Protein AF-A0A259Y1R6-F1 (afdb_monomer_lite)

Secondary structure (DSSP, 8-state):
-HHHHHHHHHHHHTTPPP-TTS--SSGGGS-GGGTT--HHHHHHHHHHHHHHHHHHHTTS----SBHHHHHHHHHHHHHHHHHHHTT---HHHHTSPP-TTTT-HHHHHHHHHSS-GGGGGSSHHHHHHHHHHS-GGGTTSBPTTPPPPPGGG----

pLDDT: mean 93.98, std 4.09, range [62.31, 98.12]

Structure (mmCIF, N/CA/C/O backbone):
data_AF-A0A259Y1R6-F1
#
_entry.id   AF-A0A259Y1R6-F1
#
loop_
_atom_site.group_PDB
_atom_site.id
_atom_site.type_symbol
_atom_site.label_atom_id
_atom_site.label_alt_id
_atom_site.label_comp_id
_atom_site.label_asym_id
_atom_site.label_entity_id
_atom_site.label_seq_id
_atom_site.pdbx_PDB_ins_code
_atom_site.Cartn_x
_atom_site.Cartn_y
_atom_site.Cartn_z
_atom_site.occupancy
_atom_site.B_iso_or_equiv
_atom_site.auth_seq_id
_atom_site.auth_comp_id
_atom_site.auth_asym_id
_atom_site.auth_atom_id
_atom_site.pdbx_PDB_model_num
ATOM 1 N N . MET A 1 1 ? 7.852 -10.317 -0.596 1.00 83.62 1 MET A N 1
ATOM 2 C CA . MET A 1 1 ? 8.724 -9.214 -0.136 1.00 83.62 1 MET A CA 1
ATOM 3 C C . MET A 1 1 ? 7.936 -8.124 0.588 1.00 83.62 1 MET A C 1
ATOM 5 O O . MET A 1 1 ? 8.076 -8.050 1.794 1.00 83.62 1 MET A O 1
ATOM 9 N N . CYS A 1 2 ? 7.098 -7.304 -0.072 1.00 94.50 2 CYS A N 1
ATOM 10 C CA . CYS A 1 2 ? 6.347 -6.232 0.619 1.00 94.50 2 CYS A CA 1
ATOM 11 C C . CYS A 1 2 ? 5.420 -6.739 1.728 1.00 94.50 2 CYS A C 1
ATOM 13 O O . CYS A 1 2 ? 5.440 -6.200 2.828 1.00 94.50 2 CYS A O 1
ATOM 15 N N . ALA A 1 3 ? 4.632 -7.784 1.445 1.00 96.06 3 ALA A N 1
ATOM 16 C CA . ALA A 1 3 ? 3.771 -8.398 2.451 1.00 96.06 3 ALA A CA 1
ATOM 17 C C . ALA A 1 3 ? 4.589 -8.873 3.659 1.00 96.06 3 ALA A C 1
ATOM 19 O O . ALA A 1 3 ? 4.240 -8.550 4.785 1.00 96.06 3 ALA A O 1
ATOM 20 N N . ASP A 1 4 ? 5.699 -9.575 3.410 1.00 96.00 4 ASP A N 1
ATOM 21 C CA . ASP A 1 4 ? 6.575 -10.105 4.461 1.00 96.00 4 ASP A CA 1
ATOM 22 C C . ASP A 1 4 ? 7.147 -8.966 5.320 1.00 96.00 4 ASP A C 1
ATOM 24 O O . ASP A 1 4 ? 6.928 -8.960 6.520 1.00 96.00 4 ASP A O 1
ATOM 28 N N . MET A 1 5 ? 7.716 -7.923 4.700 1.00 96.94 5 MET A N 1
ATOM 29 C CA . MET A 1 5 ? 8.194 -6.720 5.402 1.00 96.94 5 MET A CA 1
ATOM 30 C C . MET A 1 5 ? 7.106 -6.052 6.257 1.00 96.94 5 MET A C 1
ATOM 32 O O . MET A 1 5 ? 7.369 -5.594 7.365 1.00 96.94 5 MET A O 1
ATOM 36 N N . ALA A 1 6 ? 5.875 -5.978 5.744 1.00 97.25 6 ALA A N 1
ATOM 37 C CA . ALA A 1 6 ? 4.760 -5.401 6.482 1.00 97.25 6 ALA A CA 1
ATOM 38 C C . ALA A 1 6 ? 4.343 -6.280 7.671 1.00 97.25 6 ALA A C 1
ATOM 40 O O . ALA A 1 6 ? 4.052 -5.741 8.735 1.00 97.25 6 ALA A O 1
ATOM 41 N N . TYR A 1 7 ? 4.306 -7.608 7.508 1.00 97.44 7 TYR A N 1
ATOM 42 C CA . TYR A 1 7 ? 4.036 -8.537 8.609 1.00 97.44 7 TYR A CA 1
ATOM 43 C C . TYR A 1 7 ? 5.153 -8.505 9.657 1.00 97.44 7 TYR A C 1
ATOM 45 O O . TYR A 1 7 ? 4.823 -8.430 10.836 1.00 97.44 7 TYR A O 1
ATOM 53 N N . ASP A 1 8 ? 6.424 -8.452 9.248 1.00 97.06 8 ASP A N 1
ATOM 54 C CA . ASP A 1 8 ? 7.579 -8.326 10.149 1.00 97.06 8 ASP A CA 1
ATOM 55 C C . ASP A 1 8 ? 7.465 -7.053 11.010 1.00 97.06 8 ASP A C 1
ATOM 57 O O . ASP A 1 8 ? 7.596 -7.110 12.233 1.00 97.06 8 ASP A O 1
ATOM 61 N N . ASP A 1 9 ? 7.102 -5.911 10.408 1.00 97.00 9 ASP A N 1
ATOM 62 C CA . ASP A 1 9 ? 6.804 -4.684 11.160 1.00 97.00 9 ASP A CA 1
ATOM 63 C C . ASP A 1 9 ? 5.667 -4.894 12.184 1.00 97.00 9 ASP A C 1
ATOM 65 O O . ASP A 1 9 ? 5.744 -4.388 13.307 1.00 97.00 9 ASP A O 1
ATOM 69 N N . VAL A 1 10 ? 4.601 -5.631 11.834 1.00 96.62 10 VAL A N 1
ATOM 70 C CA . VAL A 1 10 ? 3.505 -5.927 12.778 1.00 96.62 10 VAL A CA 1
ATOM 71 C C . VAL A 1 10 ? 3.970 -6.836 13.912 1.00 96.62 10 VAL A C 1
ATOM 73 O O . VAL A 1 10 ? 3.600 -6.597 15.060 1.00 96.62 10 VAL A O 1
ATOM 76 N N . GLU A 1 11 ? 4.742 -7.879 13.621 1.00 95.75 11 GLU A N 1
ATOM 77 C CA . GLU A 1 11 ? 5.235 -8.815 14.632 1.00 95.75 11 GLU A CA 1
ATOM 78 C C . GLU A 1 11 ? 6.189 -8.135 15.618 1.00 95.75 11 GLU A C 1
ATOM 80 O O . GLU A 1 11 ? 6.088 -8.353 16.827 1.00 95.75 11 GLU A O 1
ATOM 85 N N . GLU A 1 12 ? 7.078 -7.274 15.121 1.00 95.69 12 GLU A N 1
ATOM 86 C CA . GLU A 1 12 ? 8.065 -6.583 15.949 1.00 95.69 12 GLU A CA 1
ATOM 87 C C . GLU A 1 12 ? 7.469 -5.427 16.767 1.00 95.69 12 GLU A C 1
ATOM 89 O O . GLU A 1 12 ? 7.982 -5.109 17.845 1.00 95.69 12 GLU A O 1
ATOM 94 N N . ARG A 1 13 ? 6.421 -4.760 16.261 1.00 95.75 13 ARG A N 1
ATOM 95 C CA . ARG A 1 13 ? 5.927 -3.486 16.822 1.00 95.75 13 ARG A CA 1
ATOM 96 C C . ARG A 1 13 ? 4.495 -3.540 17.342 1.00 95.75 13 ARG A C 1
ATOM 98 O O . ARG A 1 13 ? 4.127 -2.724 18.181 1.00 95.75 13 ARG A O 1
ATOM 105 N N . GLY A 1 14 ? 3.669 -4.466 16.866 1.00 95.06 14 GLY A N 1
ATOM 106 C CA . GLY A 1 14 ? 2.263 -4.569 17.250 1.00 95.06 14 GLY A CA 1
ATOM 107 C C . GLY A 1 14 ? 1.501 -3.258 17.034 1.00 95.06 14 GLY A C 1
ATOM 108 O O . GLY A 1 14 ? 1.421 -2.758 15.909 1.00 95.06 14 GLY A O 1
ATOM 109 N N . ASP A 1 15 ? 0.945 -2.718 18.120 1.00 96.50 15 ASP A N 1
ATOM 110 C CA . ASP A 1 15 ? 0.194 -1.455 18.157 1.00 96.50 15 ASP A CA 1
ATOM 111 C C . ASP A 1 15 ? 1.088 -0.213 18.356 1.00 96.50 15 ASP A C 1
ATOM 113 O O . ASP A 1 15 ? 0.579 0.909 18.336 1.00 96.50 15 ASP A O 1
ATOM 117 N N . ASP A 1 16 ? 2.404 -0.373 18.555 1.00 96.38 16 ASP A N 1
ATOM 118 C CA . ASP A 1 16 ? 3.299 0.766 18.786 1.00 96.38 16 ASP A CA 1
ATOM 119 C C . ASP A 1 16 ? 3.243 1.725 17.587 1.00 96.38 16 ASP A C 1
ATOM 121 O O . ASP A 1 16 ? 3.438 1.282 16.447 1.00 96.38 16 ASP A O 1
ATOM 125 N N . PRO A 1 17 ? 2.986 3.032 17.791 1.00 96.31 17 P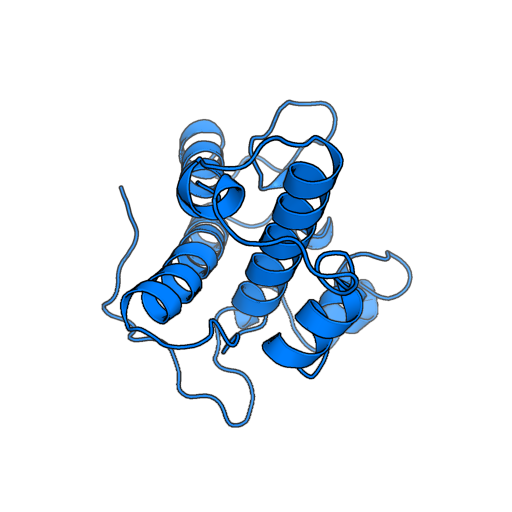RO A N 1
ATOM 126 C CA . PRO A 1 17 ? 2.901 3.982 16.693 1.00 96.31 17 PRO A CA 1
ATOM 127 C C . PRO A 1 17 ? 4.178 4.029 15.854 1.00 96.31 17 PRO A C 1
ATOM 129 O O . PRO A 1 17 ? 5.286 3.886 16.378 1.00 96.31 17 PRO A O 1
ATOM 132 N N . VAL A 1 18 ? 4.022 4.274 14.553 1.00 96.19 18 VAL A N 1
ATOM 133 C CA . VAL A 1 18 ? 5.168 4.469 13.664 1.00 96.19 18 VAL A CA 1
ATOM 134 C C . VAL A 1 18 ? 5.964 5.702 14.092 1.00 96.19 18 VAL A C 1
ATOM 136 O O . VAL A 1 18 ? 5.450 6.817 14.143 1.00 96.19 18 VAL A O 1
ATOM 139 N N . ASP A 1 19 ? 7.241 5.476 14.389 1.00 92.25 19 ASP A N 1
ATOM 140 C CA . ASP A 1 19 ? 8.243 6.497 14.699 1.00 92.25 19 ASP A CA 1
ATOM 141 C C . ASP A 1 19 ? 9.242 6.560 13.541 1.00 92.25 19 ASP A C 1
ATOM 143 O O . ASP A 1 19 ? 9.980 5.600 13.312 1.00 92.25 19 ASP A O 1
ATOM 147 N N . THR A 1 20 ? 9.269 7.682 12.818 1.00 85.69 20 THR A N 1
ATOM 148 C CA . THR A 1 20 ? 10.097 7.877 11.616 1.00 85.69 20 THR A CA 1
ATOM 149 C C . THR A 1 20 ? 11.595 7.975 11.904 1.00 85.69 20 THR A C 1
ATOM 151 O O . THR A 1 20 ? 12.398 7.885 10.977 1.00 85.69 20 THR A O 1
ATOM 154 N N . VAL A 1 21 ? 11.994 8.134 13.171 1.00 88.75 21 VAL A N 1
ATOM 155 C CA . VAL A 1 21 ? 13.405 8.102 13.588 1.00 88.75 21 VAL A CA 1
ATOM 156 C C . VAL A 1 21 ? 13.879 6.666 13.805 1.00 88.75 21 VAL A C 1
ATOM 158 O O . VAL A 1 21 ? 15.067 6.364 13.673 1.00 88.75 21 VAL A O 1
ATOM 161 N N . ARG A 1 22 ? 12.958 5.762 14.149 1.00 88.44 22 ARG A N 1
ATOM 162 C CA . ARG A 1 22 ? 13.254 4.339 14.293 1.00 88.44 22 ARG A CA 1
ATOM 163 C C . ARG A 1 22 ? 13.242 3.658 12.939 1.00 88.44 22 ARG A C 1
ATOM 165 O O . ARG A 1 22 ? 12.638 4.114 11.974 1.00 88.44 22 ARG A O 1
ATOM 172 N N . TRP A 1 23 ? 13.914 2.520 12.897 1.00 90.69 23 TRP A N 1
ATOM 173 C CA . TRP A 1 23 ? 13.877 1.671 11.728 1.00 90.69 23 TRP A CA 1
ATOM 174 C C . TRP A 1 23 ? 12.566 0.872 11.661 1.00 90.69 23 TRP A C 1
ATOM 176 O O . TRP A 1 23 ? 12.098 0.354 12.683 1.00 90.69 23 TRP A O 1
ATOM 186 N N . TRP A 1 24 ? 12.028 0.806 10.445 1.00 95.38 24 TRP A N 1
ATOM 187 C CA . TRP A 1 24 ? 10.844 0.065 10.011 1.00 95.38 24 TRP A CA 1
ATOM 188 C C . TRP A 1 24 ? 11.145 -0.531 8.639 1.00 95.38 24 TRP A C 1
ATOM 190 O O . TRP A 1 24 ? 11.860 0.097 7.846 1.00 95.38 24 TRP A O 1
ATOM 200 N N . TYR A 1 25 ? 10.586 -1.698 8.345 1.00 95.44 25 TYR A N 1
ATOM 201 C CA . TYR A 1 25 ? 10.773 -2.346 7.052 1.00 95.44 25 TYR A CA 1
ATOM 202 C C . TYR A 1 25 ? 9.951 -1.653 5.956 1.00 95.44 25 TYR A C 1
ATOM 204 O O . TYR A 1 25 ? 10.464 -1.389 4.864 1.00 95.44 25 TYR A O 1
ATOM 212 N N . LEU A 1 26 ? 8.676 -1.351 6.228 1.00 96.44 26 LEU A N 1
ATOM 213 C CA . LEU A 1 26 ? 7.742 -0.841 5.224 1.00 96.44 26 LEU A CA 1
ATOM 214 C C . LEU A 1 26 ? 6.668 0.110 5.765 1.00 96.44 26 LEU A C 1
ATOM 216 O O . LEU A 1 26 ? 6.315 1.055 5.058 1.00 96.44 26 LEU A O 1
ATOM 220 N N . LEU A 1 27 ? 6.119 -0.104 6.967 1.00 96.88 27 LEU A N 1
ATOM 221 C CA . LEU A 1 27 ? 4.938 0.641 7.440 1.00 96.88 27 LEU A CA 1
ATOM 222 C C . LEU A 1 27 ? 5.191 2.148 7.609 1.00 96.88 27 LEU A C 1
ATOM 224 O O . LEU A 1 27 ? 4.248 2.934 7.559 1.00 96.88 27 LEU A O 1
ATOM 228 N N . ASN A 1 28 ? 6.452 2.576 7.711 1.00 96.12 28 ASN A N 1
ATOM 229 C CA . ASN A 1 28 ? 6.834 3.992 7.675 1.00 96.12 28 ASN A CA 1
ATOM 230 C C . ASN A 1 28 ? 6.671 4.669 6.302 1.00 96.12 28 ASN A C 1
ATOM 232 O O . ASN A 1 28 ? 6.853 5.880 6.207 1.00 96.12 28 ASN A O 1
ATOM 236 N N . ARG A 1 29 ? 6.335 3.917 5.247 1.00 96.12 29 ARG A N 1
ATOM 237 C CA . ARG A 1 29 ? 6.008 4.446 3.912 1.00 96.12 29 ARG A CA 1
ATOM 238 C C . ARG A 1 29 ? 4.518 4.681 3.692 1.00 96.12 29 ARG A C 1
ATOM 240 O O . ARG A 1 29 ? 4.129 5.181 2.636 1.00 96.12 29 ARG A O 1
ATOM 247 N N . LEU A 1 30 ? 3.681 4.293 4.647 1.00 96.88 30 LEU A N 1
ATOM 248 C CA . LEU A 1 30 ? 2.262 4.623 4.622 1.00 96.88 30 LEU A CA 1
ATOM 249 C C . LEU A 1 30 ? 2.050 6.108 4.963 1.00 96.88 30 LEU A C 1
ATOM 251 O O . LEU A 1 30 ? 2.952 6.753 5.502 1.00 96.88 30 LEU A O 1
ATOM 255 N N . PRO A 1 31 ? 0.871 6.671 4.657 1.00 96.50 31 PRO A N 1
ATOM 256 C CA . PRO A 1 31 ? 0.521 8.017 5.088 1.00 96.50 31 PRO A CA 1
ATOM 257 C C . PRO A 1 31 ? 0.595 8.173 6.613 1.00 96.50 31 PRO A C 1
ATOM 259 O O . PRO A 1 31 ? 0.168 7.285 7.345 1.00 96.50 31 PRO A O 1
ATOM 262 N N . GLU A 1 32 ? 1.020 9.339 7.110 1.00 95.69 32 GLU A N 1
ATOM 263 C CA . GLU A 1 32 ? 1.143 9.588 8.562 1.00 95.69 32 GLU A CA 1
ATOM 264 C C . GLU A 1 32 ? -0.166 9.352 9.335 1.00 95.69 32 GLU A C 1
ATOM 266 O O . GLU A 1 32 ? -0.150 8.983 10.509 1.00 95.69 32 GLU A O 1
ATOM 271 N N . CYS A 1 33 ? -1.317 9.516 8.675 1.00 95.12 33 CYS A N 1
ATOM 272 C CA . CYS A 1 33 ? -2.617 9.245 9.283 1.00 95.12 33 CYS A CA 1
ATOM 273 C C . CYS A 1 33 ? -2.829 7.780 9.696 1.00 95.12 33 CYS A C 1
ATOM 275 O O . CYS A 1 33 ? -3.701 7.523 10.520 1.00 95.12 33 CYS A O 1
ATOM 277 N N . THR A 1 34 ? -2.019 6.841 9.198 1.00 96.56 34 THR A N 1
ATOM 278 C CA . THR A 1 34 ? -2.087 5.424 9.578 1.00 96.56 34 THR A CA 1
ATOM 279 C C . THR A 1 34 ? -1.116 5.058 10.700 1.00 96.56 34 THR A C 1
ATOM 281 O O . THR A 1 34 ? -1.106 3.919 11.162 1.00 96.56 34 THR A O 1
ATOM 284 N N . PHE A 1 35 ? -0.247 5.976 11.134 1.00 96.94 35 PHE A N 1
ATOM 285 C CA . PHE A 1 35 ? 0.875 5.639 12.019 1.00 96.94 35 PHE A CA 1
ATOM 286 C C . PHE A 1 35 ? 0.429 5.123 13.387 1.00 96.94 35 PHE A C 1
ATOM 288 O O . PHE A 1 35 ? 1.135 4.320 13.992 1.00 96.94 35 PHE A O 1
ATOM 295 N N . ALA A 1 36 ? -0.746 5.539 13.855 1.00 96.81 36 ALA A N 1
ATOM 296 C CA . ALA A 1 36 ? -1.333 5.098 15.117 1.00 96.81 36 ALA A CA 1
ATOM 297 C C . ALA A 1 36 ? -2.371 3.970 14.954 1.00 96.81 36 ALA A C 1
ATOM 299 O O . ALA A 1 36 ? -3.043 3.624 15.923 1.00 96.81 36 ALA A O 1
ATOM 300 N N . GLU A 1 37 ? -2.529 3.408 13.752 1.00 97.75 37 GLU A N 1
ATOM 301 C CA . GLU A 1 37 ? -3.497 2.338 13.513 1.00 97.75 37 GLU A CA 1
ATOM 302 C C . GLU A 1 37 ? -3.085 1.030 14.191 1.00 97.75 37 GLU A C 1
ATOM 304 O O . GLU A 1 37 ? -1.898 0.716 14.308 1.00 97.75 37 GLU A O 1
ATOM 309 N N . SER A 1 38 ? -4.089 0.255 14.605 1.00 97.88 38 SER A N 1
ATOM 310 C CA . SER A 1 38 ? -3.903 -0.996 15.352 1.00 97.88 38 SER A CA 1
ATOM 311 C C . SER A 1 38 ? -3.145 -2.075 14.569 1.00 97.88 38 SER A C 1
ATOM 313 O O . SER A 1 38 ? -3.171 -2.119 13.339 1.00 97.88 38 SER A O 1
ATOM 315 N N . ALA A 1 39 ? -2.573 -3.044 15.276 1.00 97.25 39 ALA A N 1
ATOM 316 C CA . ALA A 1 39 ? -1.967 -4.248 14.727 1.00 97.25 39 ALA A CA 1
ATOM 317 C C . ALA A 1 39 ? -2.932 -4.997 13.797 1.00 97.25 39 ALA A C 1
ATOM 319 O O . ALA A 1 39 ? -2.521 -5.482 12.747 1.00 97.25 39 ALA A O 1
ATOM 320 N N . LEU A 1 40 ? -4.229 -5.054 14.127 1.00 96.69 40 LEU A N 1
ATOM 321 C CA . LEU A 1 40 ? -5.238 -5.661 13.252 1.00 96.69 40 LEU A CA 1
ATOM 322 C C . LEU A 1 40 ? -5.361 -4.910 11.921 1.00 96.69 40 LEU A C 1
ATOM 324 O O . LEU A 1 40 ? -5.388 -5.537 10.862 1.00 96.69 40 LEU A O 1
ATOM 328 N N . TRP A 1 41 ? -5.428 -3.579 11.966 1.00 97.81 41 TRP A N 1
ATOM 329 C CA . TRP A 1 41 ? -5.443 -2.744 10.765 1.00 97.81 41 TRP A CA 1
ATOM 330 C C . TRP A 1 41 ? -4.168 -2.966 9.941 1.00 97.81 41 TRP A C 1
ATOM 332 O O . TRP A 1 41 ? -4.238 -3.228 8.742 1.00 97.81 41 TRP A O 1
ATOM 342 N N . ARG A 1 42 ? -3.002 -2.994 10.597 1.00 98.00 42 ARG A N 1
ATOM 343 C CA . ARG A 1 42 ? -1.707 -3.231 9.944 1.00 98.00 42 ARG A CA 1
ATOM 344 C C . ARG A 1 42 ? -1.621 -4.618 9.303 1.00 98.00 42 ARG A C 1
ATOM 346 O O . ARG A 1 42 ? -1.094 -4.729 8.203 1.00 98.00 42 ARG A O 1
ATOM 353 N N . ARG A 1 43 ? -2.198 -5.664 9.912 1.00 97.19 43 ARG A N 1
ATOM 354 C CA . ARG A 1 43 ? -2.300 -6.999 9.281 1.00 97.19 43 ARG A CA 1
ATOM 355 C C . ARG A 1 43 ? -3.195 -6.980 8.045 1.00 97.19 43 ARG A C 1
ATOM 357 O O . ARG A 1 43 ? -2.879 -7.651 7.068 1.00 97.19 43 ARG A O 1
ATOM 364 N N . GLN A 1 44 ? -4.291 -6.219 8.057 1.00 97.56 44 GLN A N 1
ATOM 365 C CA . GLN A 1 44 ? -5.127 -6.027 6.863 1.00 97.56 44 GLN A CA 1
ATOM 366 C C . GLN A 1 44 ? -4.381 -5.260 5.762 1.00 97.56 44 GLN A C 1
ATOM 368 O O . GLN A 1 44 ? -4.482 -5.609 4.585 1.00 97.56 44 GLN A O 1
ATOM 373 N N . MET A 1 45 ? -3.556 -4.285 6.139 1.00 98.12 45 MET A N 1
ATOM 374 C CA . MET A 1 45 ? -2.678 -3.585 5.206 1.00 98.12 45 MET A CA 1
ATOM 375 C C . MET A 1 45 ? -1.610 -4.520 4.619 1.00 98.12 45 MET A C 1
ATOM 377 O O . MET A 1 45 ? -1.488 -4.615 3.401 1.00 98.12 45 MET A O 1
ATOM 381 N N . ALA A 1 46 ? -0.908 -5.295 5.453 1.00 97.62 46 ALA A N 1
ATOM 382 C CA . ALA A 1 46 ? 0.044 -6.319 5.012 1.00 97.62 46 ALA A CA 1
ATOM 383 C C . ALA A 1 46 ? -0.612 -7.324 4.048 1.00 97.62 46 ALA A C 1
ATOM 385 O O . ALA A 1 46 ? -0.058 -7.670 3.004 1.00 97.62 46 ALA A O 1
ATOM 386 N N . ARG A 1 47 ? -1.851 -7.722 4.349 1.00 97.25 47 ARG A N 1
ATOM 387 C CA . ARG A 1 47 ? -2.652 -8.605 3.503 1.00 97.25 47 ARG A CA 1
ATOM 388 C C . ARG A 1 47 ? -3.006 -8.007 2.139 1.00 97.25 47 ARG A C 1
ATOM 390 O O . ARG A 1 47 ? -3.141 -8.758 1.179 1.00 97.25 47 ARG A O 1
ATOM 397 N N . SER A 1 48 ? -3.107 -6.687 2.022 1.00 97.75 48 SER A N 1
ATOM 398 C CA . SER A 1 48 ? -3.409 -6.032 0.741 1.00 97.75 48 SER A CA 1
ATOM 399 C C . SER A 1 48 ? -2.290 -6.255 -0.288 1.00 97.75 48 SER A C 1
ATOM 401 O O . SER A 1 48 ? -2.568 -6.421 -1.472 1.00 97.75 48 SER A O 1
ATOM 403 N N . PHE A 1 49 ? -1.030 -6.377 0.152 1.00 97.81 49 PHE A N 1
ATOM 404 C CA . PHE A 1 49 ? 0.078 -6.777 -0.725 1.00 97.81 49 PHE A CA 1
ATOM 405 C C . PHE A 1 49 ? -0.054 -8.225 -1.218 1.00 97.81 49 PHE A C 1
ATOM 407 O O . PHE A 1 49 ? 0.269 -8.517 -2.368 1.00 97.81 49 PHE A O 1
ATOM 414 N N . ASP A 1 50 ? -0.541 -9.131 -0.365 1.00 96.94 50 ASP A N 1
ATOM 415 C CA . ASP A 1 50 ? -0.789 -10.525 -0.747 1.00 96.94 50 ASP A CA 1
ATOM 416 C C . ASP A 1 50 ? -1.908 -10.659 -1.766 1.00 96.94 50 ASP A C 1
ATOM 418 O O . ASP A 1 50 ? -1.822 -11.496 -2.660 1.00 96.94 50 ASP A O 1
ATOM 422 N N . ASP A 1 51 ? -2.963 -9.863 -1.614 1.00 96.75 51 ASP A N 1
ATOM 423 C CA . ASP A 1 51 ? -4.116 -9.913 -2.505 1.00 96.75 51 ASP A CA 1
ATOM 424 C C . ASP A 1 51 ? -3.721 -9.451 -3.924 1.00 96.75 51 ASP A C 1
ATOM 426 O O . ASP A 1 51 ? -4.090 -10.102 -4.902 1.00 96.75 51 ASP A O 1
ATOM 430 N N . LEU A 1 52 ? -2.861 -8.430 -4.042 1.00 96.88 52 LEU A N 1
ATOM 431 C CA . LEU A 1 52 ? -2.268 -8.014 -5.322 1.00 96.88 52 LEU A CA 1
ATOM 432 C C . LEU A 1 52 ? -1.319 -9.074 -5.906 1.00 96.88 52 LEU A C 1
ATOM 434 O O . LEU A 1 52 ? -1.350 -9.343 -7.106 1.00 96.88 52 LEU A O 1
ATOM 438 N N . ALA A 1 53 ? -0.486 -9.704 -5.073 1.00 95.62 53 ALA A N 1
ATOM 439 C CA . ALA A 1 53 ? 0.394 -10.783 -5.524 1.00 95.62 53 ALA A CA 1
ATOM 440 C C . ALA A 1 53 ? -0.405 -11.998 -6.031 1.00 95.62 53 ALA A C 1
ATOM 442 O O . ALA A 1 53 ? -0.063 -12.579 -7.057 1.00 95.62 53 ALA A O 1
ATOM 443 N N . GLN A 1 54 ? -1.517 -12.336 -5.375 1.00 94.94 54 GLN A N 1
ATOM 444 C CA . GLN A 1 54 ? -2.408 -13.420 -5.801 1.00 94.94 54 GLN A CA 1
ATOM 445 C C . GLN A 1 54 ? -3.081 -13.147 -7.148 1.00 94.94 54 GLN A C 1
ATOM 447 O O . GLN A 1 54 ? -3.370 -14.091 -7.886 1.00 94.94 54 GLN A O 1
ATOM 452 N N . ASP A 1 55 ? -3.340 -11.883 -7.491 1.00 95.75 55 ASP A N 1
ATOM 453 C CA . ASP A 1 55 ? -3.823 -11.542 -8.829 1.00 95.75 55 ASP A CA 1
ATOM 454 C C . ASP A 1 55 ? -2.774 -11.877 -9.892 1.00 95.75 55 ASP A C 1
ATOM 456 O O . ASP A 1 55 ? -3.114 -12.527 -10.884 1.00 95.75 55 ASP A O 1
ATOM 460 N N . LEU A 1 56 ? -1.505 -11.533 -9.644 1.00 94.69 56 LEU A N 1
ATOM 461 C CA . LEU A 1 56 ? -0.387 -11.882 -10.525 1.00 94.69 56 LEU A CA 1
ATOM 462 C C . LEU A 1 56 ? -0.195 -13.400 -10.641 1.00 94.69 56 LEU A C 1
ATOM 464 O O . LEU A 1 56 ? -0.102 -13.912 -11.757 1.00 94.69 56 LEU A O 1
ATOM 468 N N . ASP A 1 57 ? -0.218 -14.130 -9.521 1.00 94.88 57 ASP A N 1
ATOM 469 C CA . ASP A 1 57 ? -0.105 -15.598 -9.500 1.00 94.88 57 ASP A CA 1
ATOM 470 C C . ASP A 1 57 ? -1.232 -16.277 -10.295 1.00 94.88 57 ASP A C 1
ATOM 472 O O . ASP A 1 57 ? -1.053 -17.343 -10.887 1.00 94.88 57 ASP A O 1
ATOM 476 N N . ALA A 1 58 ? -2.407 -15.647 -10.342 1.00 95.44 58 ALA A N 1
ATOM 477 C CA . ALA A 1 58 ? -3.547 -16.105 -11.123 1.00 95.44 58 ALA A CA 1
ATOM 478 C C . ALA A 1 58 ? -3.542 -15.607 -12.584 1.00 95.44 58 ALA A C 1
ATOM 480 O O . ALA A 1 58 ? -4.539 -15.782 -13.291 1.00 95.44 58 ALA A O 1
ATOM 481 N N . GLY A 1 59 ? -2.454 -14.981 -13.043 1.00 96.19 59 GLY A N 1
ATOM 482 C CA . GLY A 1 59 ? -2.297 -14.474 -14.406 1.00 96.19 59 GLY A CA 1
ATOM 483 C C . GLY A 1 59 ? -3.131 -13.228 -14.715 1.00 96.19 59 GLY A C 1
ATOM 484 O O . GLY A 1 59 ? -3.424 -12.963 -15.883 1.00 96.19 59 GLY A O 1
ATOM 485 N N . ARG A 1 60 ? -3.553 -12.476 -13.692 1.00 95.44 60 ARG A N 1
ATOM 486 C CA . ARG A 1 60 ? -4.289 -11.213 -13.827 1.00 95.44 60 ARG A CA 1
ATOM 487 C C . ARG A 1 60 ? -3.386 -10.027 -13.506 1.00 95.44 60 ARG A C 1
ATOM 489 O O . ARG A 1 60 ? -2.413 -10.140 -12.771 1.00 95.44 60 ARG A O 1
ATOM 496 N N . LEU A 1 61 ? -3.740 -8.859 -14.040 1.00 94.31 61 LEU A N 1
ATOM 497 C CA . LEU A 1 61 ? -3.133 -7.610 -13.584 1.00 94.31 61 LEU A CA 1
ATOM 498 C C . LEU A 1 61 ? -3.611 -7.296 -12.155 1.00 94.31 61 LEU A C 1
ATOM 500 O O . LEU A 1 61 ? -4.800 -7.482 -11.881 1.00 94.31 61 LEU A O 1
ATOM 504 N N . PRO A 1 62 ? -2.731 -6.784 -11.276 1.00 95.19 62 PRO A N 1
ATOM 505 C CA . PRO A 1 62 ? -3.050 -6.493 -9.883 1.00 95.19 62 PRO A CA 1
ATOM 506 C C . PRO A 1 62 ? -3.806 -5.164 -9.788 1.00 95.19 62 PRO A C 1
ATOM 508 O O . PRO A 1 62 ? -3.243 -4.134 -9.423 1.00 95.19 62 PRO A O 1
ATOM 511 N N . ARG A 1 63 ? -5.078 -5.162 -10.195 1.00 93.50 63 ARG A N 1
ATOM 512 C CA . ARG A 1 63 ? -5.942 -3.981 -10.078 1.00 93.50 63 ARG A CA 1
ATOM 513 C C . ARG A 1 63 ? -6.461 -3.880 -8.642 1.00 93.50 63 ARG A C 1
ATOM 515 O O . ARG A 1 63 ? -6.976 -4.875 -8.137 1.00 93.50 63 ARG A O 1
ATOM 522 N N . PRO A 1 64 ? -6.356 -2.717 -7.984 1.00 95.50 64 PRO A N 1
ATOM 523 C CA . PRO A 1 64 ? -6.807 -2.565 -6.611 1.00 95.50 64 PRO A CA 1
ATOM 524 C C . PRO A 1 64 ? -8.338 -2.560 -6.529 1.00 95.50 64 PRO A C 1
ATOM 526 O O . PRO A 1 64 ? -9.020 -1.921 -7.326 1.00 95.50 64 PRO A O 1
ATOM 529 N N . HIS A 1 65 ? -8.881 -3.279 -5.551 1.00 95.00 65 HIS A N 1
ATOM 530 C CA . HIS A 1 65 ? -10.309 -3.336 -5.230 1.00 95.00 65 HIS A CA 1
ATOM 531 C C . HIS A 1 65 ? -10.664 -2.442 -4.038 1.00 95.00 65 HIS A C 1
ATOM 533 O O . HIS A 1 65 ? -11.838 -2.173 -3.809 1.00 95.00 65 HIS A O 1
ATOM 539 N N . THR A 1 66 ? -9.668 -2.010 -3.262 1.00 96.25 66 THR A N 1
ATOM 540 C CA . THR A 1 66 ? -9.831 -1.259 -2.011 1.00 96.25 66 THR A CA 1
ATOM 541 C C . THR A 1 66 ? -8.831 -0.097 -1.945 1.00 96.25 66 THR A C 1
ATOM 543 O O . THR A 1 66 ? -7.828 -0.094 -2.666 1.00 96.25 66 THR A O 1
ATOM 546 N N . ILE A 1 67 ? -9.063 0.873 -1.053 1.00 96.62 67 ILE A N 1
ATOM 547 C CA . ILE A 1 67 ? -8.118 1.977 -0.787 1.00 96.62 67 ILE A CA 1
ATOM 548 C C . ILE A 1 67 ? -6.778 1.436 -0.266 1.00 96.62 67 ILE A C 1
ATOM 550 O O . ILE A 1 67 ? -5.713 1.904 -0.666 1.00 96.62 67 ILE A O 1
ATOM 554 N N . ALA A 1 68 ? -6.812 0.406 0.582 1.00 97.50 68 ALA A N 1
ATOM 555 C CA . ALA A 1 68 ? -5.605 -0.244 1.079 1.00 97.50 68 ALA A CA 1
ATOM 556 C C . ALA A 1 68 ? -4.801 -0.917 -0.046 1.00 97.50 68 ALA A C 1
ATOM 558 O O . ALA A 1 68 ? -3.57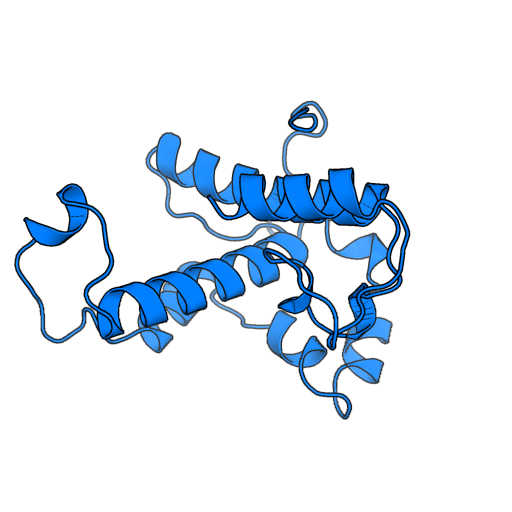5 -0.841 -0.064 1.00 97.50 68 ALA A O 1
ATOM 559 N N . GLU A 1 69 ? -5.468 -1.528 -1.026 1.00 97.50 69 GLU A N 1
ATOM 560 C CA . GLU A 1 69 ? -4.793 -2.100 -2.195 1.00 97.50 69 GLU A CA 1
ATOM 561 C C . GLU A 1 69 ? -4.204 -1.023 -3.114 1.00 97.50 69 GLU A C 1
ATOM 563 O O . GLU A 1 69 ? -3.100 -1.213 -3.622 1.00 97.50 69 GLU A O 1
ATOM 568 N N . GLN A 1 70 ? -4.871 0.125 -3.288 1.00 96.44 70 GLN A N 1
ATOM 569 C CA . GLN A 1 70 ? -4.275 1.261 -4.004 1.00 96.44 70 GLN A CA 1
ATOM 570 C C . GLN 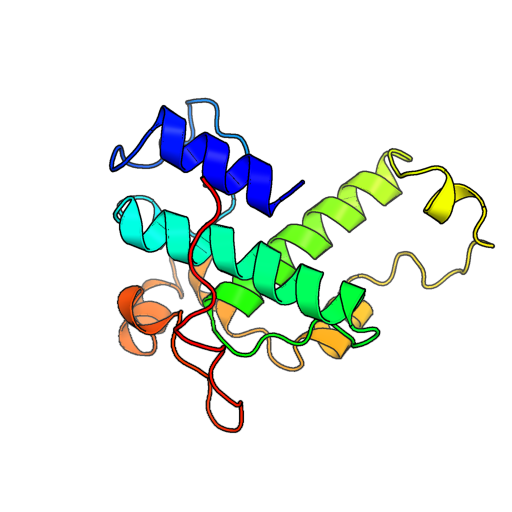A 1 70 ? -2.984 1.739 -3.309 1.00 96.44 70 GLN A C 1
ATOM 572 O O . GLN A 1 70 ? -1.953 1.891 -3.965 1.00 96.44 70 GLN A O 1
ATOM 577 N N . LEU A 1 71 ? -2.999 1.902 -1.979 1.00 97.12 71 LEU A N 1
ATOM 578 C CA . LEU A 1 71 ? -1.807 2.267 -1.196 1.00 97.12 71 LEU A CA 1
ATOM 579 C C . LEU A 1 71 ? -0.687 1.233 -1.330 1.00 97.12 71 LEU A C 1
ATOM 581 O O . LEU A 1 71 ? 0.471 1.591 -1.552 1.00 97.12 71 LEU A O 1
ATOM 585 N N . ALA A 1 72 ? -1.031 -0.051 -1.210 1.00 97.75 72 ALA A N 1
ATOM 586 C CA . ALA A 1 72 ? -0.083 -1.148 -1.347 1.00 97.75 72 ALA A CA 1
ATOM 587 C C . ALA A 1 72 ? 0.593 -1.110 -2.721 1.00 97.75 72 ALA A C 1
ATOM 589 O O . ALA A 1 72 ? 1.820 -1.167 -2.819 1.00 97.75 72 ALA A O 1
ATOM 590 N N . LEU A 1 73 ? -0.200 -0.958 -3.781 1.00 96.75 73 LEU A N 1
ATOM 591 C CA . LEU A 1 73 ? 0.308 -0.927 -5.142 1.00 96.75 73 LEU A CA 1
ATOM 592 C C . LEU A 1 73 ? 1.184 0.307 -5.399 1.00 96.75 73 LEU A C 1
ATOM 594 O O . LEU A 1 73 ? 2.221 0.180 -6.045 1.00 96.75 73 LEU A O 1
ATOM 598 N N . MET A 1 74 ? 0.841 1.469 -4.839 1.00 95.94 74 MET A N 1
ATOM 599 C CA . MET A 1 74 ? 1.667 2.676 -4.947 1.00 95.94 74 MET A CA 1
ATOM 600 C C . MET A 1 74 ? 3.048 2.476 -4.301 1.00 95.94 74 MET A C 1
ATOM 602 O O . MET A 1 74 ? 4.070 2.841 -4.883 1.00 95.94 74 MET A O 1
ATOM 606 N N . ILE A 1 75 ? 3.100 1.823 -3.133 1.00 96.88 75 ILE A N 1
ATOM 607 C CA . ILE A 1 75 ? 4.361 1.462 -2.466 1.00 96.88 75 ILE A CA 1
ATOM 608 C C . ILE A 1 75 ? 5.169 0.469 -3.313 1.00 96.88 75 ILE A C 1
ATOM 610 O O . ILE A 1 75 ? 6.381 0.643 -3.458 1.0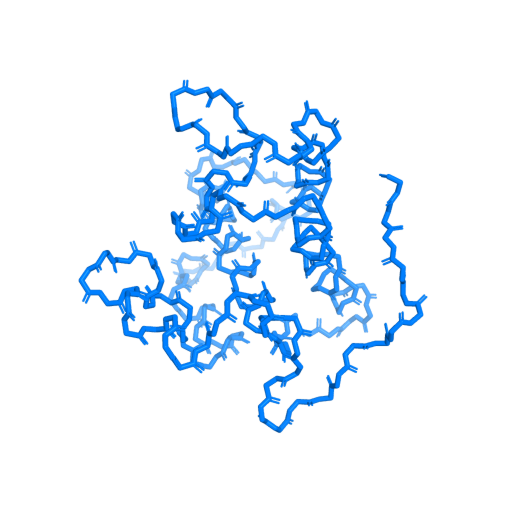0 96.88 75 ILE A O 1
ATOM 614 N N . VAL A 1 76 ? 4.518 -0.550 -3.885 1.00 96.56 76 VAL A N 1
ATOM 615 C CA . VAL A 1 76 ? 5.171 -1.550 -4.749 1.00 96.56 76 VAL A CA 1
ATOM 616 C C . VAL A 1 76 ? 5.760 -0.899 -5.998 1.00 96.56 76 VAL A C 1
ATOM 618 O O . VAL A 1 76 ? 6.913 -1.167 -6.325 1.00 96.56 76 VAL A O 1
ATOM 621 N N . ILE A 1 77 ? 5.014 -0.014 -6.667 1.00 95.44 77 ILE A N 1
ATOM 622 C CA . ILE A 1 77 ? 5.490 0.718 -7.849 1.00 95.44 77 ILE A CA 1
ATOM 623 C C . ILE A 1 77 ? 6.699 1.583 -7.487 1.00 95.44 77 ILE A C 1
ATOM 625 O O . ILE A 1 77 ? 7.716 1.526 -8.174 1.00 95.44 77 ILE A O 1
ATOM 629 N N . ALA A 1 78 ? 6.644 2.323 -6.376 1.00 95.25 78 ALA A N 1
ATOM 630 C CA . ALA A 1 78 ? 7.772 3.136 -5.925 1.00 95.25 78 ALA A CA 1
ATOM 631 C C . ALA A 1 78 ? 9.019 2.287 -5.604 1.00 95.25 78 ALA A C 1
ATOM 633 O O . ALA A 1 78 ? 10.142 2.691 -5.907 1.00 95.25 78 ALA A O 1
ATOM 634 N N . GLN A 1 79 ? 8.842 1.098 -5.016 1.00 95.31 79 GLN A N 1
ATOM 635 C CA . GLN A 1 79 ? 9.942 0.158 -4.784 1.00 95.31 79 GLN A CA 1
ATOM 636 C C . GLN A 1 79 ? 10.510 -0.414 -6.082 1.00 95.31 79 GLN A C 1
ATOM 638 O O . GLN A 1 79 ? 11.728 -0.481 -6.217 1.00 95.31 79 GLN A O 1
ATOM 643 N N . ALA A 1 80 ? 9.657 -0.788 -7.035 1.00 94.75 80 ALA A N 1
ATOM 644 C CA . ALA A 1 80 ? 10.084 -1.277 -8.341 1.00 94.75 80 ALA A CA 1
ATOM 645 C C . ALA A 1 80 ? 10.848 -0.198 -9.126 1.00 94.75 80 ALA A C 1
ATOM 647 O O . ALA A 1 80 ? 11.877 -0.493 -9.728 1.00 94.75 80 ALA A O 1
ATOM 648 N N . ALA A 1 81 ? 10.405 1.059 -9.047 1.00 96.00 81 ALA A N 1
ATOM 649 C CA . ALA A 1 81 ? 11.093 2.200 -9.640 1.00 96.00 81 ALA A CA 1
ATOM 650 C C . ALA A 1 81 ? 12.491 2.414 -9.056 1.00 96.00 81 ALA A C 1
ATOM 652 O O . ALA A 1 81 ? 13.450 2.577 -9.811 1.00 96.00 81 ALA A O 1
ATOM 653 N N . ALA A 1 82 ? 12.621 2.361 -7.728 1.00 95.44 82 ALA A N 1
ATOM 654 C CA . ALA A 1 82 ? 13.918 2.444 -7.061 1.00 95.44 82 ALA A CA 1
ATOM 655 C C . ALA A 1 82 ? 14.826 1.259 -7.435 1.00 95.44 82 ALA A C 1
ATOM 657 O O . ALA A 1 82 ? 15.977 1.461 -7.803 1.00 95.44 82 ALA A O 1
ATOM 658 N N . ALA A 1 83 ? 14.288 0.036 -7.427 1.00 94.50 83 ALA A N 1
ATOM 659 C CA . ALA A 1 83 ? 15.012 -1.171 -7.818 1.00 94.50 83 ALA A CA 1
ATOM 660 C C . ALA A 1 83 ? 15.527 -1.106 -9.265 1.00 94.50 83 ALA A C 1
ATOM 662 O O . ALA A 1 83 ? 16.668 -1.481 -9.521 1.00 94.50 83 ALA A O 1
ATOM 663 N N . LEU A 1 84 ? 14.718 -0.605 -10.207 1.00 94.69 84 LEU A N 1
ATOM 664 C CA . LEU A 1 84 ? 15.143 -0.400 -11.593 1.00 94.69 84 LEU A CA 1
ATOM 665 C C . LEU A 1 84 ? 16.262 0.644 -11.689 1.00 94.69 84 LEU A C 1
ATOM 667 O O . LEU A 1 84 ? 17.239 0.412 -12.396 1.00 94.69 84 LEU A O 1
ATOM 671 N N . ALA A 1 85 ? 16.127 1.770 -10.981 1.00 94.31 85 ALA A N 1
ATOM 672 C CA . ALA A 1 85 ? 17.113 2.851 -10.990 1.00 94.31 85 ALA A CA 1
ATOM 673 C C . ALA A 1 85 ? 18.467 2.433 -10.391 1.00 94.31 85 ALA A C 1
ATOM 675 O O . ALA A 1 85 ? 19.507 2.856 -10.890 1.00 94.31 85 ALA A O 1
ATOM 676 N N . ASP A 1 86 ? 18.442 1.589 -9.358 1.00 95.69 86 ASP A N 1
ATOM 677 C CA . ASP A 1 86 ? 19.639 1.073 -8.688 1.00 95.69 86 ASP A CA 1
ATOM 678 C C . ASP A 1 86 ? 20.197 -0.204 -9.350 1.00 95.69 86 ASP A C 1
ATOM 680 O O . ASP A 1 86 ? 21.213 -0.732 -8.902 1.00 95.69 86 ASP A O 1
ATOM 684 N N . GLU A 1 87 ? 19.543 -0.713 -10.402 1.00 93.38 87 GLU A N 1
ATOM 685 C CA . GLU A 1 87 ? 19.856 -1.996 -11.054 1.00 93.38 87 GLU A CA 1
ATOM 686 C C . GLU A 1 87 ? 19.827 -3.202 -10.086 1.00 93.38 87 GLU A C 1
ATOM 688 O O . GLU A 1 87 ? 20.576 -4.168 -10.227 1.00 93.38 87 GLU A O 1
ATOM 693 N N . VAL A 1 88 ? 18.932 -3.161 -9.091 1.00 94.38 88 VAL A N 1
ATOM 694 C CA . VAL A 1 88 ? 18.747 -4.202 -8.065 1.00 94.38 88 VAL A CA 1
ATOM 695 C C . VAL A 1 88 ? 17.405 -4.906 -8.267 1.00 94.38 88 VAL A C 1
ATOM 697 O O . VAL A 1 88 ? 16.451 -4.716 -7.514 1.00 94.38 88 VAL A O 1
ATOM 700 N N . TYR A 1 89 ? 17.328 -5.742 -9.296 1.00 92.19 89 TYR A N 1
ATOM 701 C CA . TYR A 1 89 ? 16.166 -6.579 -9.608 1.00 92.19 89 TYR A CA 1
ATOM 702 C C . TYR A 1 89 ? 16.591 -8.024 -9.901 1.00 92.19 89 TYR A C 1
ATOM 704 O O . TYR A 1 89 ? 17.772 -8.317 -10.069 1.00 92.19 89 TYR A O 1
ATOM 712 N N . GLY A 1 90 ? 15.624 -8.944 -9.892 1.00 90.94 90 GLY A N 1
ATOM 713 C CA . GLY A 1 90 ? 15.880 -10.370 -10.090 1.00 90.94 90 GLY A CA 1
ATOM 714 C C . GLY A 1 90 ? 16.362 -10.713 -11.503 1.00 90.94 90 GLY A C 1
ATOM 715 O O . GLY A 1 90 ? 16.111 -9.980 -12.463 1.00 90.94 90 GLY A O 1
ATOM 716 N N . ASP A 1 91 ? 17.029 -11.865 -11.631 1.00 93.62 91 ASP A N 1
ATOM 717 C CA . ASP A 1 91 ? 17.535 -12.382 -12.912 1.00 93.62 91 ASP A CA 1
ATOM 718 C C . ASP A 1 91 ? 16.420 -12.547 -13.960 1.00 93.62 91 ASP A C 1
ATOM 720 O O . ASP A 1 91 ? 16.655 -12.403 -15.157 1.00 93.62 91 ASP A O 1
ATOM 724 N N . ASP A 1 92 ? 15.197 -12.826 -13.513 1.00 91.25 92 ASP A N 1
ATOM 725 C CA . ASP A 1 92 ? 13.994 -12.937 -14.337 1.00 91.25 92 ASP A CA 1
ATOM 726 C C . ASP A 1 92 ? 13.613 -11.620 -15.025 1.00 91.25 92 ASP A C 1
ATOM 728 O O . ASP A 1 92 ? 13.161 -11.636 -16.170 1.00 91.25 92 ASP A O 1
ATOM 732 N N . VAL A 1 93 ? 13.849 -10.485 -14.366 1.00 91.12 93 VAL A N 1
ATOM 733 C CA . VAL A 1 93 ? 13.681 -9.151 -14.955 1.00 91.12 93 VAL A CA 1
ATOM 734 C C . VAL A 1 93 ? 14.897 -8.788 -15.808 1.00 91.12 93 VAL A C 1
ATOM 736 O O . VAL A 1 93 ? 14.739 -8.251 -16.902 1.00 91.12 93 VAL A O 1
ATOM 739 N N . ALA A 1 94 ? 16.106 -9.137 -15.359 1.00 92.88 94 ALA A N 1
ATOM 740 C CA . ALA A 1 94 ? 17.355 -8.786 -16.040 1.00 92.88 94 ALA A CA 1
ATOM 741 C C . ALA A 1 94 ? 17.507 -9.402 -17.442 1.00 92.88 94 ALA A C 1
ATOM 743 O O . ALA A 1 94 ? 18.217 -8.854 -18.285 1.00 92.88 94 ALA A O 1
ATOM 744 N N . VAL A 1 95 ? 16.848 -10.535 -17.711 1.00 95.31 95 VAL A N 1
ATOM 745 C CA . VAL A 1 95 ? 16.853 -11.175 -19.039 1.00 95.31 95 VAL A CA 1
ATOM 746 C C . VAL A 1 95 ? 15.878 -10.543 -20.034 1.00 95.31 95 VAL A C 1
ATOM 748 O O . VAL A 1 95 ? 15.925 -10.877 -21.223 1.00 95.31 95 VAL A O 1
ATOM 751 N N . LEU A 1 96 ? 14.976 -9.667 -19.583 1.00 93.31 96 LEU A N 1
ATOM 752 C CA . LEU A 1 96 ? 14.028 -8.991 -20.463 1.00 93.31 96 LEU A CA 1
ATOM 753 C C . LEU A 1 96 ? 14.752 -7.946 -21.318 1.00 93.31 96 LEU A C 1
ATOM 755 O O . LEU A 1 96 ? 15.678 -7.268 -20.877 1.00 93.31 96 LEU A O 1
ATOM 759 N N . ALA A 1 97 ? 14.329 -7.812 -22.576 1.00 93.25 97 ALA A N 1
ATOM 760 C CA . ALA A 1 97 ? 14.862 -6.775 -23.448 1.00 93.25 97 ALA A CA 1
ATOM 761 C C . ALA A 1 97 ? 14.392 -5.403 -22.957 1.00 93.25 97 ALA A C 1
ATOM 763 O O . ALA A 1 97 ? 13.187 -5.181 -22.836 1.00 93.25 97 ALA A O 1
ATOM 764 N N . SER A 1 98 ? 15.335 -4.487 -22.735 1.00 91.31 98 SER A N 1
ATOM 765 C CA . SER A 1 98 ? 15.006 -3.129 -22.318 1.00 91.31 98 SER A CA 1
ATOM 766 C C . SER A 1 98 ? 14.181 -2.402 -23.377 1.00 91.31 98 SER A C 1
ATOM 768 O O . SER A 1 98 ? 14.412 -2.513 -24.588 1.00 91.31 98 SER A O 1
ATOM 770 N N . HIS A 1 99 ? 13.218 -1.621 -22.911 1.00 93.31 99 HIS A N 1
ATOM 771 C CA . HIS A 1 99 ? 12.358 -0.796 -23.731 1.00 93.31 99 HIS A CA 1
ATOM 772 C C . HIS A 1 99 ? 12.374 0.655 -23.215 1.00 93.31 99 HIS A C 1
ATOM 774 O O . HIS A 1 99 ? 12.348 0.890 -22.009 1.00 93.31 99 HIS A O 1
ATOM 780 N N . PRO A 1 100 ? 12.350 1.681 -24.092 1.00 92.50 100 PRO A N 1
ATOM 781 C CA . PRO A 1 100 ? 12.407 3.087 -23.664 1.00 92.50 100 PRO A CA 1
ATOM 782 C C . PRO A 1 100 ? 11.285 3.543 -22.717 1.00 92.50 100 PRO A C 1
ATOM 784 O O . PRO A 1 100 ? 11.375 4.626 -22.149 1.00 92.50 100 PRO A O 1
ATOM 787 N N . ARG A 1 101 ? 10.213 2.753 -22.587 1.00 92.44 101 ARG A N 1
ATOM 788 C CA . ARG A 1 101 ? 9.076 3.019 -21.691 1.00 92.44 101 ARG A CA 1
ATOM 789 C C . ARG A 1 101 ? 9.134 2.251 -20.369 1.00 92.44 101 ARG A C 1
ATOM 791 O O . ARG A 1 101 ? 8.219 2.404 -19.575 1.00 92.44 101 ARG A O 1
ATOM 798 N N . ASP A 1 102 ? 10.184 1.476 -20.107 1.00 91.38 102 ASP A N 1
ATOM 799 C CA . ASP A 1 102 ? 10.321 0.745 -18.834 1.00 91.38 102 ASP A CA 1
ATOM 800 C C . ASP A 1 102 ? 10.461 1.691 -17.630 1.00 91.38 102 ASP A C 1
ATOM 802 O O . ASP A 1 102 ? 10.226 1.302 -16.493 1.00 91.38 102 ASP A O 1
ATOM 806 N N . VAL A 1 103 ? 10.807 2.954 -17.888 1.00 92.50 103 VAL A N 1
ATOM 807 C CA . VAL A 1 103 ? 10.919 4.024 -16.888 1.00 92.50 103 VAL A CA 1
ATOM 808 C C . VAL A 1 103 ? 9.648 4.876 -16.755 1.00 92.50 103 VAL A C 1
ATOM 810 O O . VAL A 1 103 ? 9.636 5.835 -15.985 1.00 92.50 103 VAL A O 1
ATOM 813 N N . ASP A 1 104 ? 8.590 4.569 -17.513 1.00 95.75 104 ASP A N 1
ATOM 814 C CA . ASP A 1 104 ? 7.327 5.320 -17.513 1.00 95.75 104 ASP A CA 1
ATOM 815 C C . ASP A 1 104 ? 6.403 4.849 -16.375 1.00 95.75 104 ASP A C 1
ATOM 817 O O . ASP A 1 104 ? 5.374 4.198 -16.575 1.00 95.75 104 ASP A O 1
ATOM 821 N N . TRP A 1 105 ? 6.816 5.143 -15.142 1.00 94.75 105 TRP A N 1
ATOM 822 C CA . TRP A 1 105 ? 6.109 4.729 -13.927 1.00 94.75 105 TRP A CA 1
ATOM 823 C C . TRP A 1 105 ? 4.755 5.421 -13.744 1.00 94.75 105 TRP A C 1
ATOM 825 O O . TRP A 1 105 ? 3.854 4.847 -13.126 1.00 94.75 105 TRP A O 1
ATOM 835 N N . ASP A 1 106 ? 4.580 6.612 -14.318 1.00 92.50 106 ASP A N 1
ATOM 836 C CA . ASP A 1 106 ? 3.285 7.290 -14.348 1.00 92.50 106 ASP A CA 1
ATOM 837 C C . ASP A 1 106 ? 2.284 6.511 -15.201 1.00 92.50 106 ASP A C 1
ATOM 839 O O . ASP A 1 106 ? 1.184 6.222 -14.729 1.00 92.50 106 ASP A O 1
ATOM 843 N N . ALA A 1 107 ? 2.681 6.062 -16.399 1.00 92.88 107 ALA A N 1
ATOM 844 C CA . ALA A 1 107 ? 1.817 5.226 -17.227 1.00 92.88 107 ALA A CA 1
ATOM 845 C C . ALA A 1 107 ? 1.468 3.891 -16.550 1.00 92.88 107 ALA A C 1
ATOM 847 O O . ALA A 1 107 ? 0.329 3.432 -16.650 1.00 92.88 107 ALA A O 1
ATOM 848 N N . VAL A 1 108 ? 2.416 3.264 -15.840 1.00 93.50 108 VAL A N 1
ATOM 849 C CA . VAL A 1 108 ? 2.148 2.040 -15.059 1.00 93.50 108 VAL A CA 1
ATOM 850 C C . VAL A 1 108 ? 1.101 2.302 -13.977 1.00 93.50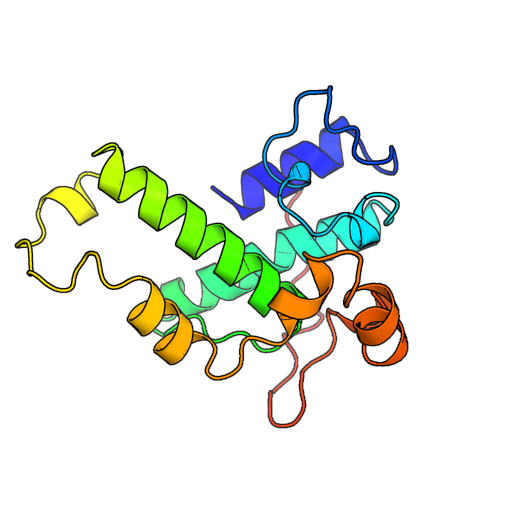 108 VAL A C 1
ATOM 852 O O . VAL A 1 108 ? 0.151 1.527 -13.839 1.00 93.50 108 VAL A O 1
ATOM 855 N N . THR A 1 109 ? 1.252 3.402 -13.242 1.00 92.88 109 THR A N 1
ATOM 856 C CA . THR A 1 109 ? 0.326 3.800 -12.175 1.00 92.88 109 THR A CA 1
ATOM 857 C C . THR A 1 109 ? -1.075 4.038 -12.735 1.00 92.88 109 THR A C 1
ATOM 859 O O . THR A 1 109 ? -2.036 3.435 -12.256 1.00 92.88 109 THR A O 1
ATOM 862 N N . ASP A 1 110 ? -1.187 4.819 -13.811 1.00 91.81 110 ASP A N 1
ATOM 863 C CA . ASP A 1 110 ? -2.468 5.152 -14.444 1.00 91.81 110 ASP A CA 1
ATOM 864 C C . ASP A 1 110 ? -3.176 3.908 -14.999 1.00 91.81 110 ASP A C 1
ATOM 866 O O . ASP A 1 110 ? -4.384 3.739 -14.838 1.00 91.81 110 ASP A O 1
ATOM 870 N N . VAL A 1 111 ? -2.436 2.987 -15.626 1.00 92.88 111 VAL A N 1
ATOM 871 C CA . VAL A 1 111 ? -3.014 1.764 -16.207 1.00 92.88 111 VAL A CA 1
ATOM 872 C C . VAL A 1 111 ? -3.539 0.807 -15.136 1.00 92.88 111 VAL A C 1
ATOM 874 O O . VAL A 1 111 ? -4.571 0.155 -15.354 1.00 92.88 111 VAL A O 1
ATOM 877 N N . LEU A 1 112 ? -2.826 0.677 -14.013 1.00 92.94 112 LEU A N 1
ATOM 878 C CA . LEU A 1 112 ? -3.182 -0.275 -12.963 1.00 92.94 112 LEU A CA 1
ATOM 879 C C . LEU A 1 112 ? -4.248 0.264 -12.007 1.00 92.94 112 LEU A C 1
ATOM 881 O O . LEU A 1 112 ? -5.125 -0.506 -11.612 1.00 92.94 112 LEU A O 1
ATOM 885 N N . MET A 1 113 ? -4.193 1.550 -11.654 1.00 90.56 113 MET A N 1
ATOM 886 C CA . MET A 1 113 ? -5.092 2.149 -10.660 1.00 90.56 113 MET A CA 1
ATOM 887 C C . MET A 1 113 ? -6.285 2.873 -11.287 1.00 90.56 113 MET A C 1
ATOM 889 O O . MET A 1 113 ? -7.370 2.859 -10.713 1.00 90.56 113 MET A O 1
ATOM 893 N N . GLY A 1 114 ? -6.123 3.459 -12.476 1.00 84.75 114 GLY A N 1
ATOM 894 C CA . GLY A 1 114 ? -7.100 4.384 -13.049 1.00 84.75 114 GLY A CA 1
ATOM 895 C C . GLY A 1 114 ? -7.092 5.720 -12.307 1.00 84.75 114 GLY A C 1
ATOM 896 O O . GLY A 1 114 ? -6.519 6.685 -12.804 1.00 84.75 114 GLY A O 1
ATOM 897 N N . ASP A 1 115 ? -7.680 5.739 -11.111 1.00 82.62 115 ASP A N 1
ATOM 898 C CA . ASP A 1 115 ? -7.710 6.894 -10.213 1.00 82.62 115 ASP A CA 1
ATOM 899 C C . ASP A 1 115 ? -6.662 6.750 -9.098 1.00 82.62 115 ASP A C 1
ATOM 901 O O . ASP A 1 115 ? -6.334 5.647 -8.662 1.00 82.62 115 ASP A O 1
ATOM 905 N N . ARG A 1 116 ? -6.120 7.883 -8.636 1.00 85.19 116 ARG A N 1
ATOM 906 C CA . ARG A 1 116 ? -5.065 7.949 -7.609 1.00 85.19 116 ARG A CA 1
ATOM 907 C C . ARG A 1 116 ? -5.594 8.533 -6.296 1.00 85.19 116 ARG A C 1
ATOM 909 O O . ARG A 1 116 ? -4.984 9.424 -5.703 1.00 85.19 116 ARG A O 1
ATOM 916 N N . ASP A 1 117 ? -6.747 8.043 -5.840 1.00 85.50 117 ASP A N 1
ATOM 917 C CA . ASP A 1 117 ? -7.470 8.587 -4.676 1.00 85.50 117 ASP A CA 1
ATOM 918 C C . ASP A 1 117 ? -6.618 8.618 -3.403 1.00 85.50 117 ASP A C 1
ATOM 920 O O . ASP A 1 117 ? -6.795 9.470 -2.532 1.00 85.50 117 ASP A O 1
ATOM 924 N N . VAL A 1 118 ? -5.655 7.703 -3.306 1.00 92.25 118 VAL A N 1
ATOM 925 C CA . VAL A 1 118 ? -4.771 7.555 -2.150 1.00 92.25 118 VAL A CA 1
ATOM 926 C C . VAL A 1 118 ? -3.722 8.654 -1.997 1.00 92.25 118 VAL A C 1
ATOM 928 O O . VAL A 1 118 ? -3.233 8.873 -0.885 1.00 92.25 118 VAL A O 1
ATOM 931 N N . GLU A 1 119 ? -3.391 9.391 -3.062 1.00 93.50 119 GLU A N 1
ATOM 932 C CA . GLU A 1 119 ? -2.393 10.471 -3.000 1.00 93.50 119 GLU A CA 1
ATOM 933 C C . GLU A 1 119 ? -2.809 11.571 -2.009 1.00 93.50 119 GLU A C 1
ATOM 935 O O . GLU A 1 119 ? -1.968 12.188 -1.350 1.00 93.50 119 GLU A O 1
ATOM 940 N N . VAL A 1 120 ? -4.122 11.759 -1.821 1.00 94.62 120 VAL A N 1
ATOM 941 C CA . VAL A 1 120 ? -4.700 12.747 -0.900 1.00 94.62 120 VAL A CA 1
ATOM 942 C C . VAL A 1 120 ? -4.212 12.575 0.544 1.00 94.62 120 VAL A C 1
ATOM 944 O O . VAL A 1 120 ? -4.149 13.562 1.281 1.00 94.62 120 VAL A O 1
ATOM 947 N N . PHE A 1 121 ? -3.859 11.353 0.961 1.00 96.50 121 PHE A N 1
ATOM 948 C CA . PHE A 1 121 ? -3.471 11.046 2.339 1.00 96.50 121 PHE A CA 1
ATOM 949 C C . PHE A 1 121 ? -2.006 11.376 2.641 1.00 96.50 121 PHE A C 1
ATOM 951 O O . PHE A 1 121 ? -1.659 11.557 3.807 1.00 96.50 121 PHE A O 1
ATOM 958 N N . TYR A 1 122 ? -1.157 11.501 1.618 1.00 94.50 122 TYR A N 1
ATOM 959 C CA . TYR A 1 122 ? 0.278 11.754 1.786 1.00 94.50 122 TYR A CA 1
ATOM 960 C C . TYR A 1 122 ? 0.626 13.220 2.042 1.00 94.50 122 TYR A C 1
ATOM 962 O O . TYR A 1 122 ? 1.745 13.520 2.455 1.00 94.50 122 TYR A O 1
ATOM 970 N N . HIS A 1 123 ? -0.316 14.143 1.831 1.00 92.75 123 HIS A N 1
ATOM 971 C CA . HIS A 1 123 ? -0.084 15.564 2.053 1.00 92.75 123 HIS A CA 1
ATOM 972 C C . HIS A 1 123 ? -0.960 16.102 3.202 1.00 92.75 123 HIS A C 1
ATOM 974 O O . HIS A 1 123 ? -2.189 16.019 3.126 1.00 92.75 123 HIS A O 1
ATOM 980 N N . PRO A 1 124 ? -0.387 16.736 4.249 1.00 87.50 124 PRO A N 1
ATOM 981 C CA . PRO A 1 124 ? -1.153 17.199 5.413 1.00 87.50 124 PRO A CA 1
ATOM 982 C C . PRO A 1 124 ? -2.316 18.139 5.071 1.00 87.50 124 PRO A C 1
ATOM 984 O O . PRO A 1 124 ? -3.371 18.090 5.703 1.00 87.50 124 PRO A O 1
ATOM 987 N N . ALA A 1 125 ? -2.147 18.981 4.043 1.00 91.88 125 ALA A N 1
ATOM 988 C CA . ALA A 1 125 ? -3.182 19.926 3.613 1.00 91.88 125 ALA A CA 1
ATOM 989 C C . ALA A 1 125 ? -4.440 19.245 3.039 1.00 91.88 125 ALA A C 1
ATOM 991 O O . ALA A 1 125 ? -5.509 19.854 3.031 1.00 91.88 125 ALA A O 1
ATOM 992 N N . THR A 1 126 ? -4.325 18.005 2.561 1.00 94.38 126 THR A N 1
ATOM 993 C CA . THR A 1 126 ? -5.412 17.264 1.904 1.00 94.38 126 THR A CA 1
ATOM 994 C C . THR A 1 126 ? -5.871 16.060 2.721 1.00 94.38 126 THR A C 1
ATOM 996 O O . THR A 1 126 ? -7.060 15.740 2.705 1.00 94.38 126 THR A O 1
ATOM 999 N N . ALA A 1 127 ? -4.984 15.462 3.522 1.00 94.69 127 ALA A N 1
ATOM 1000 C CA . ALA A 1 127 ? -5.256 14.258 4.302 1.00 94.69 127 ALA A CA 1
ATOM 1001 C C . ALA A 1 127 ? -6.467 14.418 5.229 1.00 94.69 127 ALA A C 1
ATOM 1003 O O . ALA A 1 127 ? -7.340 13.555 5.270 1.00 94.69 127 ALA A O 1
ATOM 1004 N N . ALA A 1 128 ? -6.592 15.563 5.909 1.00 94.12 128 ALA A N 1
ATOM 1005 C CA . ALA A 1 128 ? -7.730 15.825 6.790 1.00 94.12 128 ALA A CA 1
ATOM 1006 C C . ALA A 1 128 ? -9.078 15.815 6.049 1.00 94.12 128 ALA A C 1
ATOM 1008 O O . ALA A 1 128 ? -10.102 15.480 6.642 1.00 94.12 128 ALA A O 1
ATOM 1009 N N . HIS A 1 129 ? -9.106 16.223 4.777 1.00 94.00 129 HIS A N 1
ATOM 1010 C CA . HIS A 1 129 ? -10.306 16.123 3.951 1.00 94.00 129 HIS A CA 1
ATOM 1011 C C . HIS A 1 129 ? -10.530 14.694 3.466 1.00 94.00 129 HIS A C 1
ATOM 1013 O O . HIS A 1 129 ? -11.645 14.201 3.623 1.00 94.00 129 HIS A O 1
ATOM 1019 N N . GLY A 1 130 ? -9.479 14.031 2.974 1.00 94.12 130 GLY A N 1
ATOM 1020 C CA . GLY A 1 130 ? -9.529 12.631 2.553 1.00 94.12 130 GLY A CA 1
ATOM 1021 C C . GLY A 1 130 ? -10.102 11.727 3.642 1.00 94.12 130 GLY A C 1
ATOM 1022 O O . GLY A 1 130 ? -11.057 11.005 3.394 1.00 94.12 130 GLY A O 1
ATOM 1023 N N . LEU A 1 131 ? -9.626 11.859 4.883 1.00 95.88 131 LEU A N 1
ATOM 1024 C CA . LEU A 1 131 ? -10.089 11.066 6.030 1.00 95.88 131 LEU A CA 1
ATOM 1025 C C . LEU A 1 131 ? -11.554 11.310 6.417 1.00 95.88 131 LEU A C 1
ATOM 1027 O O . LEU A 1 131 ? -12.158 10.463 7.068 1.00 95.88 131 LEU A O 1
ATOM 1031 N N . ARG A 1 132 ? -12.147 12.454 6.044 1.00 95.00 132 ARG A N 1
ATOM 1032 C CA . ARG A 1 132 ? -13.591 12.686 6.238 1.00 95.00 132 ARG A CA 1
ATOM 1033 C C . ARG A 1 132 ? -14.438 11.936 5.215 1.00 95.00 132 ARG A C 1
ATOM 1035 O O . ARG A 1 132 ? -15.600 11.667 5.498 1.00 95.00 132 ARG A O 1
ATOM 1042 N N . VAL A 1 133 ? -13.880 11.667 4.037 1.00 92.69 133 VAL A N 1
ATOM 1043 C CA . VAL A 1 133 ? -14.554 10.947 2.949 1.00 92.69 133 VAL A CA 1
ATOM 1044 C C . VAL A 1 133 ? -14.310 9.443 3.084 1.00 92.69 133 VAL A C 1
ATOM 1046 O O . VAL A 1 133 ? -15.255 8.666 3.020 1.00 92.69 133 VAL A O 1
ATOM 1049 N N . PHE A 1 134 ? -13.065 9.053 3.362 1.00 93.81 134 PHE A N 1
ATOM 1050 C CA . PHE A 1 134 ? -12.614 7.674 3.525 1.00 93.81 134 PHE A CA 1
ATOM 1051 C C . PHE A 1 134 ? -11.836 7.521 4.843 1.00 93.81 134 PHE A C 1
ATOM 1053 O O . PHE A 1 134 ? -10.603 7.620 4.857 1.00 93.81 134 PHE A O 1
ATOM 1060 N N . PRO A 1 135 ? -12.525 7.309 5.975 1.00 95.38 135 PRO A N 1
ATOM 1061 C CA . PRO A 1 135 ? -11.870 7.012 7.247 1.00 95.38 135 PRO A CA 1
ATOM 1062 C C . PRO A 1 135 ? -11.042 5.716 7.170 1.00 95.38 135 PRO A C 1
ATOM 1064 O O . PRO A 1 135 ? -11.415 4.798 6.439 1.00 95.38 135 PRO A O 1
ATOM 1067 N N . CYS A 1 136 ? -9.937 5.618 7.917 1.00 96.25 136 CYS A N 1
ATOM 1068 C CA . CYS A 1 136 ? -8.984 4.497 7.830 1.00 96.25 136 CYS A CA 1
ATOM 1069 C C . CYS A 1 136 ? -9.612 3.105 8.012 1.00 96.25 136 CYS A C 1
ATOM 1071 O O . CYS A 1 136 ? -9.161 2.138 7.397 1.00 96.25 136 CYS A O 1
ATOM 1073 N N . ASP A 1 137 ? -10.654 2.978 8.835 1.00 94.69 137 ASP A N 1
ATOM 1074 C CA . ASP A 1 137 ? -11.362 1.716 9.080 1.00 94.69 137 ASP A CA 1
ATOM 1075 C C . ASP A 1 137 ? -12.167 1.226 7.863 1.00 94.69 137 ASP A C 1
ATOM 1077 O O . ASP A 1 137 ? -12.474 0.038 7.759 1.00 94.69 137 ASP A O 1
ATOM 1081 N N . THR A 1 138 ? -12.451 2.110 6.903 1.00 95.62 138 THR A N 1
ATOM 1082 C CA . THR A 1 138 ? -13.148 1.773 5.655 1.00 95.62 138 THR A CA 1
ATOM 1083 C C . THR A 1 138 ? -12.220 1.259 4.556 1.00 95.62 138 THR A C 1
ATOM 1085 O O . THR A 1 138 ? -12.704 0.671 3.589 1.00 95.62 138 THR A O 1
ATOM 1088 N N . TRP A 1 139 ? -10.898 1.417 4.692 1.00 96.81 139 TRP A N 1
ATOM 1089 C CA . TRP A 1 139 ? -9.951 1.256 3.580 1.00 96.81 139 TRP A CA 1
ATOM 1090 C C . TRP A 1 139 ? -9.833 -0.163 3.016 1.00 96.81 139 TRP A C 1
ATOM 1092 O O . TRP A 1 139 ? -9.330 -0.327 1.908 1.00 96.81 139 TRP A O 1
ATOM 1102 N N . PHE A 1 140 ? -10.312 -1.174 3.741 1.00 96.81 140 PHE A N 1
ATOM 1103 C CA . PHE A 1 140 ? -10.331 -2.578 3.306 1.00 96.81 140 PHE A CA 1
ATOM 1104 C C . PHE A 1 140 ? -11.667 -3.004 2.681 1.00 96.81 140 PHE A C 1
ATOM 1106 O O . PHE A 1 140 ? -11.848 -4.170 2.326 1.00 96.81 140 PHE A O 1
ATOM 1113 N N . THR A 1 141 ? -12.616 -2.075 2.571 1.00 95.06 141 THR A N 1
ATOM 1114 C CA . THR A 1 141 ? -13.897 -2.298 1.898 1.00 95.06 141 THR A CA 1
ATOM 1115 C C . THR A 1 141 ? -13.713 -2.130 0.395 1.00 95.06 141 THR A C 1
ATOM 1117 O O . THR A 1 141 ? -12.908 -1.311 -0.050 1.00 95.06 141 THR A O 1
ATOM 1120 N N . ALA A 1 142 ? -14.452 -2.920 -0.386 1.00 95.38 142 ALA A N 1
ATOM 1121 C CA . ALA A 1 142 ? -14.464 -2.776 -1.835 1.00 95.38 142 ALA A CA 1
ATOM 1122 C C . ALA A 1 142 ? -14.915 -1.367 -2.233 1.00 95.38 142 ALA A C 1
ATOM 1124 O O . ALA A 1 142 ? -15.896 -0.852 -1.693 1.00 95.38 142 ALA A O 1
ATOM 1125 N N . MET A 1 143 ? -14.203 -0.772 -3.182 1.00 91.25 143 MET A N 1
ATOM 1126 C CA . MET A 1 143 ? -14.608 0.464 -3.839 1.00 91.25 143 MET A CA 1
ATOM 1127 C C . MET A 1 143 ? -15.841 0.225 -4.713 1.00 91.25 143 MET A C 1
ATOM 1129 O O . MET A 1 143 ? -16.141 -0.909 -5.105 1.00 91.25 143 MET A O 1
ATOM 1133 N N . ASP A 1 144 ? -16.549 1.301 -5.045 1.00 88.75 144 ASP A N 1
ATOM 1134 C CA . ASP A 1 144 ? -17.731 1.228 -5.899 1.00 88.75 144 ASP A CA 1
ATOM 1135 C C . ASP A 1 144 ? -17.401 0.561 -7.243 1.00 88.75 144 ASP A C 1
ATOM 1137 O O . ASP A 1 144 ? -16.455 0.925 -7.936 1.00 88.75 144 ASP A O 1
ATOM 1141 N N . GLY A 1 145 ? -18.196 -0.444 -7.614 1.00 89.25 145 GLY A N 1
ATOM 1142 C CA . GLY A 1 145 ? -17.999 -1.206 -8.850 1.00 89.25 145 GLY A CA 1
ATOM 1143 C C . GLY A 1 145 ? -16.975 -2.345 -8.764 1.00 89.25 145 GLY A C 1
ATOM 1144 O O . GLY A 1 145 ? -16.832 -3.074 -9.744 1.00 89.25 145 GLY A O 1
ATOM 1145 N N . HIS A 1 146 ? -16.321 -2.552 -7.617 1.00 90.94 146 HIS A N 1
ATOM 1146 C CA . HIS A 1 146 ? -15.401 -3.670 -7.396 1.00 90.94 146 HIS A CA 1
ATOM 1147 C C . HIS A 1 146 ? -16.029 -4.783 -6.550 1.00 90.94 146 HIS A C 1
ATOM 1149 O O . HIS A 1 146 ? -16.806 -4.543 -5.625 1.00 90.94 146 HIS A O 1
ATOM 1155 N N . GLU A 1 147 ? -15.666 -6.032 -6.847 1.00 92.25 147 GLU A N 1
ATOM 1156 C CA . GLU A 1 147 ? -16.044 -7.168 -6.006 1.00 92.25 147 GLU A CA 1
ATOM 1157 C C . GLU A 1 147 ? -15.177 -7.213 -4.737 1.00 92.25 147 GLU A C 1
ATOM 1159 O O . GLU A 1 147 ? -13.954 -7.049 -4.816 1.00 92.25 147 GLU A O 1
ATOM 1164 N N . PRO A 1 148 ? -15.759 -7.472 -3.554 1.00 94.06 148 PRO A N 1
ATOM 1165 C CA . PRO A 1 148 ? -14.980 -7.623 -2.334 1.00 94.06 148 PRO A CA 1
ATOM 1166 C C . PRO A 1 148 ? -14.076 -8.856 -2.393 1.00 94.06 148 PRO A C 1
ATOM 1168 O O . PRO A 1 148 ? -14.460 -9.914 -2.894 1.00 94.06 148 PRO A O 1
ATOM 1171 N N . ARG A 1 149 ? -12.878 -8.738 -1.810 1.00 93.69 149 ARG A N 1
ATOM 1172 C CA . ARG A 1 149 ? -11.973 -9.878 -1.605 1.00 93.69 149 ARG A CA 1
ATOM 1173 C C . ARG A 1 149 ? -12.635 -10.938 -0.717 1.00 93.69 149 ARG A C 1
ATOM 1175 O O . ARG A 1 149 ? -13.376 -10.600 0.207 1.00 93.69 149 ARG A O 1
ATOM 1182 N N . ASP A 1 150 ? -12.312 -12.216 -0.941 1.00 91.62 150 ASP A N 1
ATOM 1183 C CA . ASP A 1 150 ? -12.856 -13.326 -0.141 1.00 91.62 150 ASP A CA 1
ATOM 1184 C C . ASP A 1 150 ? -12.566 -13.105 1.357 1.00 91.62 150 ASP A C 1
ATOM 1186 O O . ASP A 1 150 ? -11.397 -13.043 1.753 1.00 91.62 150 ASP A O 1
ATOM 1190 N N . PRO A 1 151 ? -13.583 -12.998 2.230 1.00 88.50 151 PRO A N 1
ATOM 1191 C CA . PRO A 1 151 ? -13.368 -12.791 3.660 1.00 88.50 151 PRO A CA 1
ATOM 1192 C C . PRO A 1 151 ? -12.657 -13.968 4.351 1.00 88.50 151 PRO A C 1
ATOM 1194 O O . PRO A 1 151 ? -12.126 -13.798 5.446 1.00 88.50 151 PRO A O 1
ATOM 1197 N N . ARG A 1 152 ? -12.615 -15.163 3.744 1.00 89.25 152 ARG A N 1
ATOM 1198 C CA . ARG A 1 152 ? -11.981 -16.367 4.319 1.00 89.25 152 ARG A CA 1
ATOM 1199 C C . ARG A 1 152 ? -10.489 -16.483 4.038 1.00 89.25 152 ARG A C 1
ATOM 1201 O O . ARG A 1 152 ? -9.857 -17.439 4.478 1.00 89.25 152 ARG A O 1
ATOM 1208 N N . ARG A 1 153 ? -9.921 -15.515 3.327 1.00 90.75 153 ARG A N 1
ATOM 1209 C CA . ARG A 1 153 ? -8.538 -15.557 2.859 1.00 90.75 153 ARG A CA 1
ATOM 1210 C C . ARG A 1 153 ? -7.495 -15.565 3.987 1.00 90.75 153 ARG A C 1
ATOM 1212 O O . ARG A 1 153 ? -6.404 -16.096 3.789 1.00 90.75 153 ARG A O 1
ATOM 1219 N N . GLY A 1 154 ? -7.841 -15.048 5.170 1.00 90.06 154 GLY A N 1
ATOM 1220 C CA . GLY A 1 154 ? -7.015 -15.096 6.386 1.00 90.06 154 GLY A CA 1
ATOM 1221 C C . GLY A 1 154 ? -5.803 -14.156 6.371 1.00 90.06 154 GLY A C 1
ATOM 1222 O O . GLY A 1 154 ? -5.675 -13.308 5.493 1.00 90.06 154 GLY A O 1
ATOM 1223 N N . PHE A 1 155 ? -4.897 -14.315 7.337 1.00 89.62 155 PHE A N 1
ATOM 1224 C CA . PHE A 1 155 ? -3.606 -13.615 7.398 1.00 89.62 155 PHE A CA 1
ATOM 1225 C C . PHE A 1 155 ? -2.463 -14.628 7.302 1.00 89.62 155 PHE A C 1
ATOM 1227 O O . PHE A 1 155 ? -2.640 -15.786 7.697 1.00 89.62 155 PHE A O 1
ATOM 1234 N N . ARG A 1 156 ? -1.288 -14.196 6.824 1.00 80.81 156 ARG A N 1
ATOM 1235 C CA . ARG A 1 156 ? -0.049 -14.955 7.060 1.00 80.81 156 ARG A CA 1
ATOM 1236 C C . ARG A 1 156 ? 0.264 -14.962 8.558 1.00 80.81 156 ARG A C 1
ATOM 1238 O O . ARG A 1 156 ? -0.376 -14.222 9.309 1.00 80.81 156 ARG A O 1
ATOM 1245 N N . ARG A 1 157 ? 1.141 -15.880 8.970 1.00 62.31 157 ARG A N 1
ATOM 1246 C CA . ARG A 1 157 ? 1.592 -16.004 10.364 1.00 62.31 157 ARG A CA 1
ATOM 1247 C C . ARG A 1 157 ? 2.188 -14.680 10.807 1.00 62.31 157 ARG A C 1
ATOM 1249 O O . ARG A 1 157 ? 2.963 -14.169 9.980 1.00 62.31 157 ARG A O 1
#

Sequence (157 aa):
MCADMAYDDVEERGDDPVDTVRWWYLLNRLPECTFAESALWRRQMARSFDDLAQDLDAGRLPRPHTIAEQLALMIVIAQAAAALADEVYGDDVAVLASHPRDVDWDAVTDVLMGDRDVEVFYHPATAAHGLRVFPCDTWFTAMDGHEPRDPRRGFRR

Foldseek 3Di:
DQLVQLVVQCVVQFQNFDDPVDDGSQPNLAFNLCRRPGSVLSQLLSVLLVQQVVCVVVVHHSADQFLSVLRNVVSVLVVVLVCVVVVNDDPVVVPDDDDPCPNVSVVVSCVRYVDNLRVQRNDPVRNVVSCVVPPSVRGQPGDPPGDHDDPPPD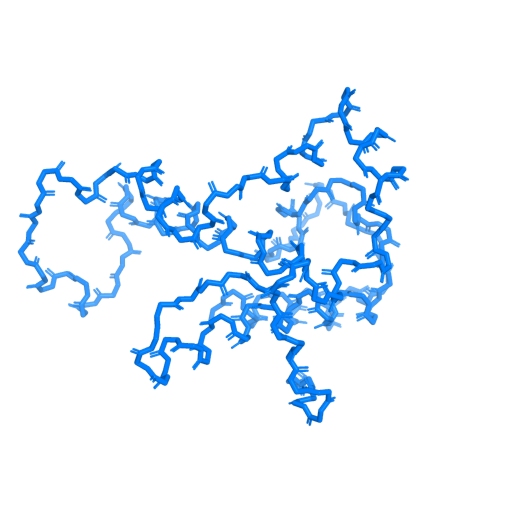GDD

Radius of gyration: 15.87 Å; chains: 1; bounding box: 38×36×42 Å